Protein AF-A0A8J6XQV9-F1 (afdb_monomer)

Radius of gyration: 39.83 Å; Cα contacts (8 Å, |Δi|>4): 48; chains: 1; bounding box: 96×17×104 Å

pLDDT: mean 91.08, std 11.43, range [39.03, 98.06]

Structure (mmCIF, N/CA/C/O backbone):
data_AF-A0A8J6XQV9-F1
#
_entry.id   AF-A0A8J6XQV9-F1
#
loop_
_atom_site.group_PDB
_atom_site.id
_atom_site.type_symbol
_atom_site.label_atom_id
_atom_site.label_alt_id
_atom_site.label_comp_id
_atom_site.label_asym_id
_atom_site.label_entity_id
_atom_site.label_seq_id
_atom_site.pdbx_PDB_ins_code
_atom_site.Cartn_x
_atom_site.Cartn_y
_atom_site.Cartn_z
_atom_site.occupancy
_atom_site.B_iso_or_equiv
_atom_site.auth_seq_id
_atom_site.auth_comp_id
_atom_site.auth_asym_id
_atom_site.auth_atom_id
_atom_site.pdbx_PDB_model_num
ATOM 1 N N . MET A 1 1 ? 33.574 2.575 -25.992 1.00 64.50 1 MET A N 1
ATOM 2 C CA . MET A 1 1 ? 32.600 3.608 -25.569 1.00 64.50 1 MET A CA 1
ATOM 3 C C . MET A 1 1 ? 31.189 3.055 -25.384 1.00 64.50 1 MET A C 1
ATOM 5 O O . MET A 1 1 ? 30.578 3.354 -24.369 1.00 64.50 1 MET A O 1
ATOM 9 N N . THR A 1 2 ? 30.705 2.185 -26.273 1.00 81.88 2 THR A N 1
ATOM 10 C CA . THR A 1 2 ? 29.336 1.630 -26.261 1.00 81.88 2 THR A CA 1
ATOM 11 C C . THR A 1 2 ? 28.930 0.950 -24.944 1.00 81.88 2 THR A C 1
ATOM 13 O O . THR A 1 2 ? 27.870 1.246 -24.410 1.00 81.88 2 THR A O 1
ATOM 16 N N . LYS A 1 3 ? 29.797 0.122 -24.337 1.00 87.12 3 LYS A N 1
ATOM 17 C CA . LYS A 1 3 ? 29.481 -0.582 -23.073 1.00 87.12 3 LYS A CA 1
ATOM 18 C C . LYS A 1 3 ? 29.179 0.356 -21.896 1.00 87.12 3 LYS A C 1
ATOM 20 O O . LYS A 1 3 ? 28.273 0.078 -21.118 1.00 87.12 3 LYS A O 1
ATOM 25 N N . SER A 1 4 ? 29.922 1.456 -21.755 1.00 91.50 4 SER A N 1
ATOM 26 C CA . SER A 1 4 ? 29.721 2.412 -20.655 1.00 91.50 4 SER A CA 1
ATOM 27 C C . SER A 1 4 ? 28.409 3.178 -20.806 1.00 91.50 4 SER A C 1
ATOM 29 O O . SER A 1 4 ? 27.717 3.404 -19.819 1.00 91.50 4 SER A O 1
ATOM 31 N N . PHE A 1 5 ? 28.049 3.527 -22.043 1.00 91.88 5 PHE A N 1
ATOM 32 C CA . PHE A 1 5 ? 26.776 4.170 -22.351 1.00 91.88 5 PHE A CA 1
ATOM 33 C C . PHE A 1 5 ? 25.588 3.232 -22.101 1.00 91.88 5 PHE A C 1
ATOM 35 O O . PHE A 1 5 ? 24.651 3.617 -21.413 1.00 91.88 5 PHE A O 1
ATOM 42 N N . LEU A 1 6 ? 25.661 1.974 -22.547 1.00 91.69 6 LEU A N 1
ATOM 43 C CA . LEU A 1 6 ? 24.616 0.979 -22.270 1.00 91.69 6 LEU A CA 1
ATOM 44 C C . LEU A 1 6 ? 24.437 0.725 -20.771 1.00 91.69 6 LEU A C 1
ATOM 46 O O . LEU A 1 6 ? 23.312 0.635 -20.286 1.00 91.69 6 LEU A O 1
ATOM 50 N N . LYS A 1 7 ? 25.544 0.667 -20.020 1.00 93.50 7 LYS A N 1
ATOM 51 C CA . LYS A 1 7 ? 25.491 0.566 -18.559 1.00 93.50 7 LYS A CA 1
ATOM 52 C C . LYS A 1 7 ? 24.776 1.769 -17.946 1.00 93.50 7 LYS A C 1
ATOM 54 O O . LYS A 1 7 ? 23.967 1.581 -17.049 1.00 93.50 7 LYS A O 1
ATOM 59 N N . LEU A 1 8 ? 25.048 2.980 -18.434 1.00 94.44 8 LEU A N 1
ATOM 60 C CA . LEU A 1 8 ? 24.357 4.184 -17.979 1.00 94.44 8 LEU A CA 1
ATOM 61 C C . LEU A 1 8 ? 22.852 4.101 -18.262 1.00 94.44 8 LEU A C 1
ATOM 63 O O . LEU A 1 8 ? 22.071 4.299 -17.341 1.00 94.44 8 LEU A O 1
ATOM 67 N N . VAL A 1 9 ? 22.455 3.737 -19.486 1.00 94.56 9 VAL A N 1
ATOM 68 C CA . VAL A 1 9 ? 21.043 3.585 -19.878 1.00 94.56 9 VAL A CA 1
ATOM 69 C C . VAL A 1 9 ? 20.318 2.588 -18.972 1.00 94.56 9 VAL A C 1
ATOM 71 O O . VAL A 1 9 ? 19.255 2.906 -18.441 1.00 94.56 9 VAL A O 1
ATOM 74 N N . LEU A 1 10 ? 20.907 1.410 -18.742 1.00 94.88 10 LEU A N 1
ATOM 75 C CA . LEU A 1 10 ? 20.306 0.384 -17.890 1.00 94.88 10 LEU A CA 1
ATOM 76 C C . LEU A 1 10 ? 20.222 0.824 -16.422 1.00 94.88 10 LEU A C 1
ATOM 78 O O . LEU A 1 10 ? 19.189 0.626 -15.786 1.00 94.88 10 LEU A O 1
ATOM 82 N N . THR A 1 11 ? 21.278 1.442 -15.884 1.00 96.69 11 THR A N 1
ATOM 83 C CA . THR A 1 11 ? 21.255 1.984 -14.518 1.00 96.69 11 THR A CA 1
ATOM 84 C C . THR A 1 11 ? 20.174 3.049 -14.381 1.00 96.69 11 THR A C 1
ATOM 86 O O . THR A 1 11 ? 19.396 2.995 -13.436 1.00 96.69 11 THR A O 1
ATOM 89 N N . THR A 1 12 ? 20.071 3.976 -15.337 1.00 96.94 12 THR A N 1
ATOM 90 C CA . THR A 1 12 ? 19.037 5.016 -15.330 1.00 96.94 12 THR A CA 1
ATOM 91 C C . THR A 1 12 ? 17.637 4.413 -15.386 1.00 96.94 12 THR A C 1
ATOM 93 O O . THR A 1 12 ? 16.793 4.811 -14.588 1.00 96.94 12 THR A O 1
ATOM 96 N N . PHE A 1 13 ? 17.392 3.424 -16.254 1.00 97.31 13 PHE A N 1
ATOM 97 C CA . PHE A 1 13 ? 16.099 2.736 -16.304 1.00 97.31 13 PHE A CA 1
ATOM 98 C C . PHE A 1 13 ? 15.748 2.091 -14.961 1.00 97.31 13 PHE A C 1
ATOM 100 O O . PHE A 1 13 ? 14.631 2.250 -14.471 1.00 97.31 13 PHE A O 1
ATOM 107 N N . ASN A 1 14 ? 16.707 1.391 -14.348 1.00 97.12 14 ASN A N 1
ATOM 108 C CA . ASN A 1 14 ? 16.502 0.732 -13.062 1.00 97.12 14 ASN A CA 1
ATOM 109 C C . ASN A 1 14 ? 16.197 1.737 -11.953 1.00 97.12 14 ASN A C 1
ATOM 111 O O . ASN A 1 14 ? 15.221 1.545 -11.237 1.00 97.12 14 ASN A O 1
ATOM 115 N N . THR A 1 15 ? 16.958 2.829 -11.858 1.00 98.06 15 THR A N 1
ATOM 116 C CA . THR A 1 15 ? 16.718 3.881 -10.862 1.00 98.06 15 THR A CA 1
ATOM 117 C C . THR A 1 15 ? 15.355 4.547 -11.058 1.00 98.06 15 THR A C 1
ATOM 119 O O . THR A 1 15 ? 14.616 4.716 -10.092 1.00 98.06 15 THR A O 1
ATOM 122 N N . GLU A 1 16 ? 14.972 4.875 -12.298 1.00 97.19 16 GLU A N 1
ATOM 123 C CA . GLU A 1 16 ? 13.645 5.442 -12.577 1.00 97.19 16 GLU A CA 1
ATOM 124 C C . GLU A 1 16 ? 12.523 4.458 -12.193 1.00 97.19 16 GLU A C 1
ATOM 126 O O . GLU A 1 16 ? 11.529 4.863 -11.585 1.00 97.19 16 GLU A O 1
ATOM 131 N N . CYS A 1 17 ? 12.682 3.163 -12.490 1.00 97.75 17 CYS A N 1
ATOM 132 C CA . CYS A 1 17 ? 11.720 2.132 -12.096 1.00 97.75 17 CYS A CA 1
ATOM 133 C C . CYS A 1 17 ? 11.630 1.975 -10.575 1.00 97.75 17 CYS A C 1
ATOM 135 O O . CYS A 1 17 ? 10.523 1.937 -10.044 1.00 97.75 17 CYS A O 1
ATOM 137 N N . GLU A 1 18 ? 12.762 1.906 -9.875 1.00 97.62 18 GLU A N 1
ATOM 138 C CA . GLU A 1 18 ? 12.823 1.810 -8.412 1.00 97.62 18 GLU A CA 1
ATOM 139 C C . GLU A 1 18 ? 12.089 2.980 -7.755 1.00 97.62 18 GLU A C 1
ATOM 141 O O . GLU A 1 18 ? 11.230 2.769 -6.900 1.00 97.62 18 GLU A O 1
ATOM 146 N N . ASP A 1 19 ? 12.337 4.206 -8.216 1.00 97.38 19 ASP A N 1
ATOM 147 C CA . ASP A 1 19 ? 11.657 5.401 -7.719 1.00 97.38 19 AS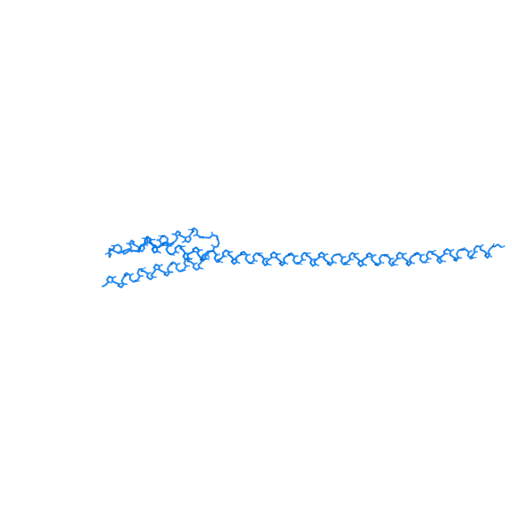P A CA 1
ATOM 148 C C . ASP A 1 19 ? 10.137 5.349 -7.921 1.00 97.38 19 ASP A C 1
ATOM 150 O O . ASP A 1 19 ? 9.373 5.780 -7.049 1.00 97.38 19 ASP A O 1
ATOM 154 N N . ILE A 1 20 ? 9.683 4.845 -9.072 1.00 97.00 20 ILE A N 1
ATOM 155 C CA . ILE A 1 20 ? 8.255 4.688 -9.372 1.00 97.00 20 ILE A CA 1
ATOM 156 C C . ILE A 1 20 ? 7.640 3.608 -8.475 1.00 97.00 20 ILE A C 1
ATOM 158 O O . ILE A 1 20 ? 6.591 3.842 -7.870 1.00 97.00 20 ILE A O 1
ATOM 162 N N . ILE A 1 21 ? 8.298 2.453 -8.361 1.00 96.69 21 ILE A N 1
ATOM 163 C CA . ILE A 1 21 ? 7.836 1.305 -7.575 1.00 96.69 21 ILE A CA 1
ATOM 164 C C . ILE A 1 21 ? 7.765 1.671 -6.088 1.00 96.69 21 ILE A C 1
ATOM 166 O O . ILE A 1 21 ? 6.766 1.381 -5.434 1.00 96.69 21 ILE A O 1
ATOM 170 N N . LEU A 1 22 ? 8.762 2.377 -5.547 1.00 95.56 22 LEU A N 1
ATOM 171 C CA . LEU A 1 22 ? 8.774 2.821 -4.148 1.00 95.56 22 LEU A CA 1
ATOM 172 C C . LEU A 1 22 ? 7.615 3.765 -3.806 1.00 95.56 22 LEU A C 1
ATOM 174 O O . LEU A 1 22 ? 7.136 3.761 -2.672 1.00 95.56 22 LEU A O 1
ATOM 178 N N . LYS A 1 23 ? 7.159 4.567 -4.773 1.00 94.44 23 LYS A N 1
ATOM 179 C CA . LYS A 1 23 ? 6.096 5.571 -4.600 1.00 94.44 23 LYS A CA 1
ATOM 180 C C . LYS A 1 23 ? 4.707 5.056 -4.996 1.00 94.44 23 LYS A C 1
ATOM 182 O O . LYS A 1 23 ? 3.752 5.846 -5.014 1.00 94.44 23 LYS A O 1
ATOM 187 N N . VAL A 1 24 ? 4.576 3.771 -5.333 1.00 95.31 24 VAL A N 1
ATOM 188 C CA . VAL A 1 24 ? 3.280 3.185 -5.682 1.00 95.31 24 VAL A CA 1
ATOM 189 C C . VAL A 1 24 ? 2.342 3.218 -4.475 1.00 95.31 24 VAL A C 1
ATOM 191 O O . VAL A 1 24 ? 2.739 3.006 -3.332 1.00 95.31 24 VAL A O 1
ATOM 194 N N . LYS A 1 25 ? 1.078 3.522 -4.744 1.00 92.06 25 LYS A N 1
ATOM 195 C CA . LYS A 1 25 ? -0.025 3.529 -3.787 1.00 92.06 25 LYS A CA 1
ATOM 196 C C . LYS A 1 25 ? -1.168 2.698 -4.355 1.00 92.06 25 LYS A C 1
ATOM 198 O O . LYS A 1 25 ? -1.261 2.517 -5.570 1.00 92.06 25 LYS A O 1
ATOM 203 N N . HIS A 1 26 ? -2.100 2.303 -3.490 1.00 86.12 26 HIS A N 1
ATOM 204 C CA . HIS A 1 26 ? -3.313 1.578 -3.883 1.00 86.12 26 HIS A CA 1
ATOM 205 C C . HIS A 1 26 ? -4.130 2.292 -4.989 1.00 86.12 26 HIS A C 1
ATOM 207 O O . HIS A 1 26 ? -4.881 1.648 -5.716 1.00 86.12 26 HIS A O 1
ATOM 213 N N . SER A 1 27 ? -3.975 3.614 -5.144 1.00 90.00 27 SER A N 1
ATOM 214 C CA . SER A 1 27 ? -4.731 4.446 -6.088 1.00 90.00 27 SER A CA 1
ATOM 215 C C . SER A 1 27 ? -4.032 4.756 -7.415 1.00 90.00 27 SER A C 1
ATOM 217 O O . SER A 1 27 ? -4.685 5.268 -8.321 1.00 90.00 27 SER A O 1
ATOM 219 N N . ASN A 1 28 ? -2.723 4.510 -7.554 1.00 92.25 28 ASN A N 1
ATOM 220 C CA . ASN A 1 28 ? -1.941 5.063 -8.673 1.00 92.25 28 ASN A CA 1
ATOM 221 C C . ASN A 1 28 ? -1.232 4.020 -9.551 1.00 92.25 28 ASN A C 1
ATOM 223 O O . ASN A 1 28 ? -0.389 4.400 -10.364 1.00 92.25 28 ASN A O 1
ATOM 227 N N . ILE A 1 29 ? -1.589 2.738 -9.430 1.00 94.06 29 ILE A N 1
ATOM 228 C CA . ILE A 1 29 ? -0.934 1.632 -10.143 1.00 94.06 29 ILE A CA 1
ATOM 229 C C . ILE A 1 29 ? -0.855 1.852 -11.660 1.00 94.06 29 ILE A C 1
ATOM 231 O O . ILE A 1 29 ? 0.232 1.765 -12.225 1.00 94.06 29 ILE A O 1
ATOM 235 N N . ASN A 1 30 ? -1.956 2.259 -12.299 1.00 94.56 30 ASN A N 1
ATOM 236 C CA . ASN A 1 30 ? -1.998 2.504 -13.747 1.00 94.56 30 ASN A CA 1
ATOM 237 C C . ASN A 1 30 ? -1.038 3.629 -14.164 1.00 94.56 30 ASN A C 1
ATOM 239 O O . ASN A 1 30 ? -0.284 3.494 -15.123 1.00 94.56 30 ASN A O 1
ATOM 243 N N . SER A 1 31 ? -1.002 4.723 -13.393 1.00 96.44 31 SER A N 1
ATOM 244 C CA . SER A 1 31 ? -0.079 5.835 -13.652 1.00 96.44 31 SER A CA 1
ATOM 245 C C . SER A 1 31 ? 1.382 5.407 -13.491 1.00 96.44 31 SER A C 1
ATOM 247 O O . SER A 1 31 ? 2.244 5.859 -14.244 1.00 96.44 31 SER A O 1
ATOM 249 N N . SER A 1 32 ? 1.670 4.539 -12.522 1.00 96.56 32 SER A N 1
ATOM 250 C CA . SER A 1 32 ? 3.003 3.973 -12.321 1.00 96.56 32 SER A CA 1
ATOM 251 C C . SER A 1 32 ? 3.408 3.057 -13.479 1.00 96.56 32 SER A C 1
ATOM 253 O O . SER A 1 32 ? 4.519 3.197 -13.986 1.00 96.56 32 SER A O 1
ATOM 255 N N . GLU A 1 33 ? 2.506 2.198 -13.968 1.00 96.38 33 GLU A N 1
ATOM 256 C CA . GLU A 1 33 ? 2.758 1.378 -15.160 1.00 96.38 33 GLU A CA 1
ATOM 257 C C . GLU A 1 33 ? 3.080 2.245 -16.385 1.00 96.38 33 GLU A C 1
ATOM 259 O O . GLU A 1 33 ? 4.063 1.993 -17.084 1.00 96.38 33 GLU A O 1
ATOM 264 N N . ASP A 1 34 ? 2.302 3.303 -16.623 1.00 97.31 34 ASP A N 1
ATOM 265 C CA . ASP A 1 34 ? 2.518 4.203 -17.759 1.00 97.31 34 ASP A CA 1
ATOM 266 C C . ASP A 1 34 ? 3.853 4.949 -17.669 1.00 97.31 34 ASP A C 1
ATOM 268 O O . ASP A 1 34 ? 4.547 5.110 -18.676 1.00 97.31 34 ASP A O 1
ATOM 272 N N . LYS A 1 35 ? 4.269 5.360 -16.466 1.00 97.06 35 LYS A N 1
ATOM 273 C CA . LYS A 1 35 ? 5.584 5.984 -16.253 1.00 97.06 35 LYS A CA 1
ATOM 274 C C . LYS A 1 35 ? 6.729 5.030 -16.583 1.00 97.06 35 LYS A C 1
ATOM 276 O O . LYS A 1 35 ? 7.658 5.446 -17.273 1.00 97.06 35 LYS A O 1
ATOM 281 N N . ILE A 1 36 ? 6.644 3.763 -16.168 1.00 97.12 36 ILE A N 1
ATOM 282 C CA . ILE A 1 36 ? 7.656 2.747 -16.502 1.00 97.12 36 ILE A CA 1
ATOM 283 C C . ILE A 1 36 ? 7.702 2.520 -18.024 1.00 97.12 36 ILE A C 1
ATOM 285 O O . ILE A 1 36 ? 8.785 2.525 -18.612 1.00 97.12 36 ILE A O 1
ATOM 289 N N . LYS A 1 37 ? 6.544 2.408 -18.696 1.00 97.44 37 LYS A N 1
ATOM 290 C CA . LYS A 1 37 ? 6.481 2.281 -20.170 1.00 97.44 37 LYS A CA 1
ATOM 291 C C . LYS A 1 37 ? 7.133 3.470 -20.870 1.00 97.44 37 LYS A C 1
ATOM 293 O O . LYS A 1 37 ? 7.860 3.295 -21.846 1.00 97.44 37 LYS A O 1
ATOM 298 N N . ASN A 1 38 ? 6.861 4.681 -20.393 1.00 97.12 38 ASN A N 1
ATOM 299 C CA . ASN A 1 38 ? 7.404 5.902 -20.978 1.00 97.12 38 ASN A CA 1
ATOM 300 C C . ASN A 1 38 ? 8.916 6.026 -20.753 1.00 97.12 38 ASN A C 1
ATOM 302 O O . ASN A 1 38 ? 9.621 6.441 -21.674 1.00 97.12 38 ASN A O 1
ATOM 306 N N . SER A 1 39 ? 9.416 5.618 -19.582 1.00 96.69 39 SER A N 1
ATOM 307 C CA . SER A 1 39 ? 10.852 5.523 -19.294 1.00 96.69 39 SER A CA 1
ATOM 308 C C . SER A 1 39 ? 11.551 4.576 -20.275 1.00 96.69 39 SER A C 1
ATOM 310 O O . SER A 1 39 ? 12.497 4.986 -20.950 1.00 96.69 39 SER A O 1
ATOM 312 N N . LEU A 1 40 ? 11.008 3.366 -20.469 1.00 96.81 40 LEU A N 1
ATOM 313 C CA . LEU A 1 40 ? 11.542 2.393 -21.428 1.00 96.81 40 LEU A CA 1
ATOM 314 C C . LEU A 1 40 ? 11.604 2.973 -22.847 1.00 96.81 40 LEU A C 1
ATOM 316 O O . LEU A 1 40 ? 12.655 2.952 -23.481 1.00 96.81 40 LEU A O 1
ATOM 320 N N . LYS A 1 41 ? 10.492 3.538 -23.338 1.00 96.19 41 LYS A N 1
ATOM 321 C CA . LYS A 1 41 ? 10.421 4.132 -24.685 1.00 96.19 41 LYS A CA 1
ATOM 322 C C . LYS A 1 41 ? 11.451 5.245 -24.875 1.00 96.19 41 LYS A C 1
ATOM 324 O O . LYS A 1 41 ? 12.104 5.312 -25.913 1.00 96.19 41 LYS A O 1
ATOM 329 N N . LYS A 1 42 ? 11.594 6.123 -23.879 1.00 96.38 42 LYS A N 1
ATOM 330 C CA . LYS A 1 42 ? 12.559 7.228 -23.902 1.00 96.38 42 LYS A CA 1
ATOM 331 C C . LYS A 1 42 ? 13.995 6.704 -23.956 1.00 96.38 42 LYS A C 1
ATOM 333 O O . LYS A 1 42 ? 14.790 7.218 -24.737 1.00 96.38 42 LYS A O 1
ATOM 338 N N . LEU A 1 43 ? 14.321 5.705 -23.141 1.00 94.94 43 LEU A N 1
ATOM 339 C CA . LEU A 1 43 ? 15.673 5.162 -23.038 1.00 94.94 43 LEU A CA 1
ATOM 340 C C . LEU A 1 43 ? 16.054 4.300 -24.245 1.00 94.94 43 LEU A C 1
ATOM 342 O O . LEU A 1 43 ? 17.149 4.485 -24.766 1.00 94.94 43 LEU A O 1
ATOM 346 N N . ASN A 1 44 ? 15.141 3.476 -24.766 1.00 94.75 44 ASN A N 1
ATOM 347 C CA . ASN A 1 44 ? 15.375 2.715 -25.997 1.00 94.75 44 ASN A CA 1
ATOM 348 C C . ASN A 1 44 ? 15.588 3.642 -27.204 1.00 94.75 44 ASN A C 1
ATOM 350 O O . ASN A 1 44 ? 16.481 3.402 -28.009 1.00 94.75 44 ASN A O 1
ATOM 354 N N . ARG A 1 45 ? 14.858 4.764 -27.292 1.00 93.94 45 ARG A N 1
ATOM 355 C CA . ARG A 1 45 ? 15.102 5.783 -28.329 1.00 93.94 45 ARG A CA 1
ATOM 356 C C . ARG A 1 45 ? 16.487 6.434 -28.208 1.00 93.94 45 ARG A C 1
ATOM 358 O O . ARG A 1 45 ? 17.075 6.820 -29.210 1.00 93.94 45 ARG A O 1
ATOM 365 N N . LEU A 1 46 ? 17.015 6.587 -26.992 1.00 90.81 46 LEU A N 1
ATOM 366 C CA . LEU A 1 46 ? 18.369 7.112 -26.777 1.00 90.81 46 LEU A CA 1
ATOM 367 C C . LEU A 1 46 ? 19.450 6.070 -27.096 1.00 90.81 46 LEU A C 1
ATOM 369 O O . LEU A 1 46 ? 20.534 6.444 -27.542 1.00 90.81 46 LEU A O 1
ATOM 373 N N . SER A 1 47 ? 19.171 4.782 -26.874 1.00 90.00 47 SER A N 1
ATOM 374 C CA . SER A 1 47 ? 20.098 3.684 -27.163 1.00 90.00 47 SER A CA 1
ATOM 375 C C . SER A 1 47 ? 20.008 3.130 -28.584 1.00 90.00 47 SER A C 1
ATOM 377 O O . SER A 1 47 ? 20.873 2.343 -28.965 1.00 90.00 47 SER A O 1
ATOM 379 N N . GLU A 1 48 ? 19.058 3.595 -29.394 1.00 88.88 48 GLU A N 1
ATOM 380 C CA . GLU A 1 48 ? 18.907 3.235 -30.811 1.00 88.88 48 GLU A CA 1
ATOM 381 C C . GLU A 1 48 ? 20.204 3.456 -31.608 1.00 88.88 48 GLU A C 1
ATOM 383 O O . GLU A 1 48 ? 20.588 2.621 -32.414 1.00 88.88 48 GLU A O 1
ATOM 388 N N . VAL A 1 49 ? 20.975 4.501 -31.276 1.00 86.44 49 VAL A N 1
ATOM 389 C CA . VAL A 1 49 ? 22.298 4.797 -31.875 1.00 86.44 49 VAL A CA 1
ATOM 390 C C . VAL A 1 49 ? 23.320 3.663 -31.670 1.00 86.44 49 VAL A C 1
ATOM 392 O O . VAL A 1 49 ? 24.355 3.618 -32.332 1.00 86.44 49 VAL A O 1
ATOM 395 N N . THR A 1 50 ? 23.065 2.763 -30.721 1.00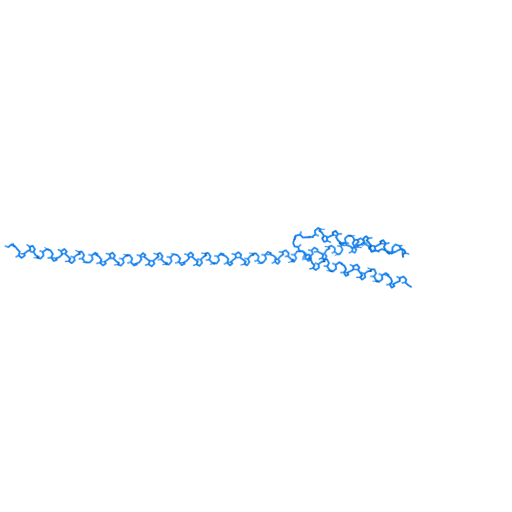 86.44 50 THR A N 1
ATOM 396 C CA . THR A 1 50 ? 23.948 1.647 -30.363 1.00 86.44 50 THR A CA 1
ATOM 397 C C . THR A 1 50 ? 23.408 0.274 -30.766 1.00 86.44 50 THR A C 1
ATOM 399 O O . THR A 1 50 ? 24.001 -0.724 -30.358 1.00 86.44 50 THR A O 1
ATOM 402 N N . ASP A 1 51 ? 22.306 0.215 -31.528 1.00 87.38 51 ASP A N 1
ATOM 403 C CA . ASP A 1 51 ? 21.621 -1.022 -31.949 1.00 87.38 51 ASP A CA 1
ATOM 404 C C . ASP A 1 51 ? 21.297 -1.975 -30.781 1.00 87.38 51 ASP A C 1
ATOM 406 O O . ASP A 1 51 ? 21.287 -3.198 -30.914 1.00 87.38 51 ASP A O 1
ATOM 410 N N . CYS A 1 52 ? 21.070 -1.410 -29.595 1.00 88.00 52 CYS A N 1
ATOM 411 C CA . CYS A 1 52 ? 20.758 -2.149 -28.379 1.00 88.00 52 CYS A CA 1
ATOM 412 C C . CYS A 1 52 ? 19.509 -1.559 -27.732 1.00 88.00 52 CYS A C 1
ATOM 414 O O . CYS A 1 52 ? 19.373 -0.339 -27.606 1.00 88.00 52 CYS A O 1
ATOM 416 N N . GLU A 1 53 ? 18.639 -2.432 -27.241 1.00 91.81 53 GLU A N 1
ATOM 417 C CA . GLU A 1 53 ? 17.407 -2.053 -26.561 1.00 91.81 53 GLU A CA 1
ATOM 418 C C . GLU A 1 53 ? 17.202 -2.864 -25.284 1.00 91.81 53 GLU A C 1
ATOM 420 O O . GLU A 1 53 ? 17.673 -3.995 -25.138 1.00 91.81 53 GLU A O 1
ATOM 425 N N . ILE A 1 54 ? 16.479 -2.269 -24.342 1.00 93.56 54 ILE A N 1
ATOM 426 C CA . ILE A 1 54 ? 15.956 -2.981 -23.186 1.00 93.56 54 ILE A CA 1
ATOM 427 C C . ILE A 1 54 ? 14.754 -3.800 -23.658 1.00 93.56 54 ILE A C 1
ATOM 429 O O . ILE A 1 54 ? 13.818 -3.261 -24.255 1.00 93.56 54 ILE A O 1
ATOM 433 N N . THR A 1 55 ? 14.783 -5.100 -23.372 1.00 95.12 55 THR A N 1
ATOM 434 C CA . THR A 1 55 ? 13.785 -6.050 -23.864 1.00 95.12 55 THR A CA 1
ATOM 435 C C . THR A 1 55 ? 12.430 -5.886 -23.179 1.00 95.12 55 THR A C 1
ATOM 437 O O . THR A 1 55 ? 12.319 -5.509 -22.007 1.00 95.12 55 THR A O 1
ATOM 440 N N . GLN A 1 56 ? 11.372 -6.263 -23.898 1.00 94.81 56 GLN A N 1
ATOM 441 C CA . GLN A 1 56 ? 10.016 -6.301 -23.350 1.00 94.81 56 GLN A CA 1
ATOM 442 C C . GLN A 1 56 ? 9.882 -7.293 -22.181 1.00 94.81 56 GLN A C 1
ATOM 444 O O . GLN A 1 56 ? 9.088 -7.077 -21.268 1.00 94.81 56 GLN A O 1
ATOM 449 N N . GLU A 1 57 ? 10.667 -8.371 -22.181 1.00 97.00 57 GLU A N 1
ATOM 450 C CA . GLU A 1 57 ? 10.702 -9.339 -21.084 1.00 97.00 57 GLU A CA 1
ATOM 451 C C . GLU A 1 57 ? 11.192 -8.697 -19.780 1.00 97.00 57 GLU A C 1
ATOM 453 O O . GLU A 1 57 ? 10.560 -8.859 -18.735 1.00 97.00 57 GLU A O 1
ATOM 458 N N . TYR A 1 58 ? 12.249 -7.882 -19.850 1.00 96.38 58 TYR A N 1
ATOM 459 C CA . TYR A 1 58 ? 12.745 -7.154 -18.685 1.00 96.38 58 TYR A CA 1
ATOM 460 C C . TYR A 1 58 ? 11.731 -6.117 -18.183 1.00 96.38 58 TYR A C 1
ATOM 462 O O . TYR A 1 58 ? 11.515 -5.981 -16.978 1.00 96.38 58 TYR A O 1
ATOM 470 N N . LEU A 1 59 ? 11.024 -5.442 -19.098 1.00 96.25 59 LEU A N 1
ATOM 471 C CA . LEU A 1 59 ? 9.905 -4.569 -18.734 1.00 96.25 59 LEU A CA 1
ATOM 472 C C . LEU A 1 59 ? 8.805 -5.339 -17.980 1.00 96.25 59 LEU A C 1
ATOM 474 O O . LEU A 1 59 ? 8.288 -4.855 -16.973 1.00 96.25 59 LEU A O 1
ATOM 478 N N . ASN A 1 60 ? 8.467 -6.550 -18.425 1.00 97.12 60 ASN A N 1
ATOM 479 C CA . ASN A 1 60 ? 7.467 -7.376 -17.752 1.00 97.12 60 ASN A CA 1
ATOM 480 C C . ASN A 1 60 ? 7.914 -7.777 -16.338 1.00 97.12 60 ASN A C 1
ATOM 482 O O . ASN A 1 60 ? 7.084 -7.775 -15.428 1.00 97.12 60 ASN A O 1
ATOM 486 N N . MET A 1 61 ? 9.206 -8.048 -16.122 1.00 97.81 61 MET A N 1
ATOM 487 C CA . MET A 1 61 ? 9.753 -8.273 -14.776 1.00 97.81 61 MET A CA 1
ATOM 488 C C . MET A 1 61 ? 9.577 -7.035 -13.884 1.00 97.81 61 MET A C 1
ATOM 490 O O . MET A 1 61 ? 9.133 -7.160 -12.743 1.00 97.81 61 MET A O 1
ATOM 494 N N . LYS A 1 62 ? 9.803 -5.824 -14.412 1.00 97.25 62 LYS A N 1
ATOM 495 C CA . LYS A 1 62 ? 9.535 -4.578 -13.671 1.00 97.25 62 LYS A CA 1
ATOM 496 C C . LYS A 1 62 ? 8.058 -4.371 -13.340 1.00 97.25 62 LYS A C 1
ATOM 498 O O . LYS A 1 62 ? 7.745 -3.880 -12.256 1.00 97.25 62 LYS A O 1
ATOM 503 N N . PHE A 1 63 ? 7.132 -4.806 -14.195 1.00 97.38 63 PHE A N 1
ATOM 504 C CA . PHE A 1 63 ? 5.712 -4.816 -13.830 1.00 97.38 63 PHE A CA 1
ATOM 505 C C . PHE A 1 63 ? 5.377 -5.833 -12.743 1.00 97.38 63 PHE A C 1
ATOM 507 O O . PHE A 1 63 ? 4.519 -5.553 -11.909 1.00 97.38 63 PHE A O 1
ATOM 514 N N . GLN A 1 64 ? 6.039 -6.990 -12.712 1.00 97.50 64 GLN A N 1
ATOM 515 C CA . GLN A 1 64 ? 5.856 -7.944 -11.618 1.00 97.50 64 GLN A CA 1
ATOM 516 C C . GLN A 1 64 ? 6.332 -7.352 -10.287 1.00 97.50 64 GLN A C 1
ATOM 518 O O . GLN A 1 64 ? 5.588 -7.404 -9.310 1.00 97.50 64 GLN A O 1
ATOM 523 N N . GLU A 1 65 ? 7.506 -6.710 -10.259 1.00 96.62 65 GLU A N 1
ATOM 524 C CA . GLU A 1 65 ? 7.994 -5.985 -9.075 1.00 96.62 65 GLU A CA 1
ATOM 525 C C . GLU A 1 65 ? 6.989 -4.914 -8.613 1.00 96.62 65 GLU A C 1
ATOM 527 O O . GLU A 1 65 ? 6.629 -4.855 -7.434 1.00 96.62 65 GLU A O 1
ATOM 532 N N . LEU A 1 66 ? 6.477 -4.103 -9.548 1.00 97.25 66 LEU A N 1
ATOM 533 C CA . LEU A 1 66 ? 5.471 -3.078 -9.265 1.00 97.25 66 LEU A CA 1
ATOM 534 C C . LEU A 1 66 ? 4.191 -3.675 -8.660 1.00 97.25 66 LEU A C 1
ATOM 536 O O . LEU A 1 66 ? 3.663 -3.136 -7.687 1.00 97.25 66 LEU A O 1
ATOM 540 N N . ARG A 1 67 ? 3.697 -4.790 -9.211 1.00 96.25 67 ARG A N 1
ATOM 541 C CA . ARG A 1 67 ? 2.485 -5.475 -8.732 1.00 96.25 67 ARG A CA 1
ATOM 542 C C . ARG A 1 67 ? 2.669 -6.070 -7.344 1.00 96.25 67 ARG A C 1
ATOM 544 O O . ARG A 1 67 ? 1.790 -5.903 -6.506 1.00 96.25 67 ARG A O 1
ATOM 551 N N . LEU A 1 68 ? 3.813 -6.698 -7.078 1.00 96.75 68 LEU A N 1
ATOM 552 C CA . LEU A 1 68 ? 4.142 -7.217 -5.747 1.00 96.75 68 LEU A CA 1
ATOM 553 C C . LEU A 1 68 ? 4.176 -6.091 -4.712 1.00 96.75 68 LEU A C 1
ATOM 555 O O . LEU A 1 68 ? 3.627 -6.218 -3.616 1.00 96.75 68 LEU A 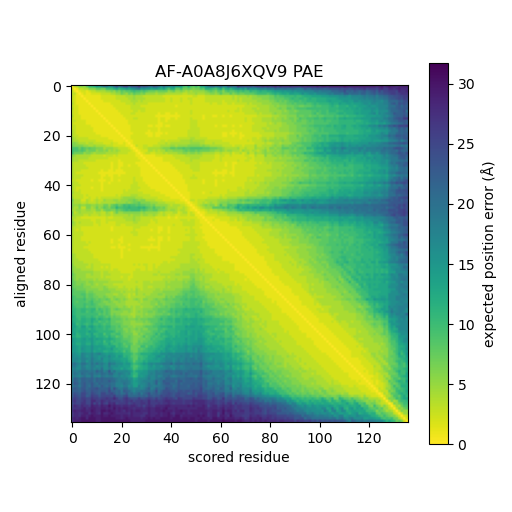O 1
ATOM 559 N N . LYS A 1 69 ? 4.782 -4.954 -5.069 1.00 96.12 69 LYS A N 1
ATOM 560 C CA . LYS A 1 69 ? 4.820 -3.787 -4.190 1.00 96.12 69 LYS A CA 1
ATOM 561 C C . LYS A 1 69 ? 3.427 -3.192 -3.968 1.00 96.12 69 LYS A C 1
ATOM 563 O O . LYS A 1 69 ? 3.105 -2.825 -2.843 1.00 96.12 69 LYS A O 1
ATOM 568 N N . TYR A 1 70 ? 2.600 -3.137 -5.008 1.00 96.44 70 TYR A N 1
ATOM 569 C CA . TYR A 1 70 ? 1.206 -2.709 -4.914 1.00 96.44 70 TYR A CA 1
ATOM 570 C C . TYR A 1 70 ? 0.386 -3.605 -3.981 1.00 96.44 70 TYR A C 1
ATOM 572 O O . TYR A 1 70 ? -0.273 -3.095 -3.079 1.00 96.44 70 TYR A O 1
ATOM 580 N N . GLU A 1 71 ? 0.479 -4.928 -4.141 1.00 95.62 71 GLU A N 1
ATOM 581 C CA . GLU A 1 71 ? -0.219 -5.895 -3.289 1.00 95.62 71 GLU A CA 1
ATOM 582 C C . GLU A 1 71 ? 0.172 -5.725 -1.815 1.00 95.62 71 GLU A C 1
ATOM 584 O O . GLU A 1 71 ? -0.688 -5.733 -0.933 1.00 95.62 71 GLU A O 1
ATOM 589 N N . LEU A 1 72 ? 1.461 -5.501 -1.543 1.00 95.06 72 LEU A N 1
ATOM 590 C CA . LEU A 1 72 ? 1.945 -5.216 -0.195 1.00 95.06 72 LEU A CA 1
ATOM 591 C C . LEU A 1 72 ? 1.311 -3.943 0.390 1.00 95.06 72 LEU A C 1
ATOM 593 O O . LEU A 1 72 ? 0.906 -3.943 1.551 1.00 95.06 72 LEU A O 1
ATOM 597 N N . GLU A 1 73 ? 1.236 -2.857 -0.381 1.00 93.25 73 GLU A N 1
ATOM 598 C CA . GLU A 1 73 ? 0.626 -1.607 0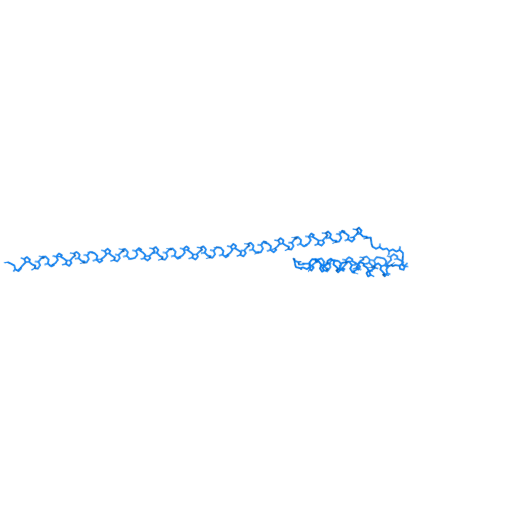.090 1.00 93.25 73 GLU A CA 1
ATOM 599 C C . GLU A 1 73 ? -0.897 -1.737 0.275 1.00 93.25 73 GLU A C 1
ATOM 601 O O . GLU A 1 73 ? -1.434 -1.185 1.234 1.00 93.25 73 GLU A O 1
ATOM 606 N N . CYS A 1 74 ? -1.588 -2.524 -0.558 1.00 93.62 74 CYS A N 1
ATOM 607 C CA . CYS A 1 74 ? -2.998 -2.868 -0.351 1.00 93.62 74 CYS A CA 1
ATOM 608 C C . CYS A 1 74 ? -3.209 -3.638 0.958 1.00 93.62 74 CYS A C 1
ATOM 610 O O . CYS A 1 74 ? -4.033 -3.231 1.771 1.00 93.62 74 CYS A O 1
ATOM 612 N N . LYS A 1 75 ? -2.413 -4.683 1.220 1.00 95.00 75 LYS A N 1
ATOM 613 C CA . LYS A 1 75 ? -2.513 -5.457 2.470 1.00 95.00 75 LYS A CA 1
ATOM 614 C C . LYS A 1 75 ? -2.243 -4.603 3.706 1.00 95.00 75 LYS A C 1
ATOM 616 O O . LYS A 1 75 ? -2.950 -4.724 4.697 1.00 95.00 75 LYS A O 1
ATOM 621 N N . LYS A 1 76 ? -1.262 -3.698 3.655 1.00 93.88 76 LYS A N 1
ATOM 622 C CA . LYS A 1 76 ? -1.015 -2.752 4.758 1.00 93.88 76 LYS A CA 1
ATOM 623 C C . LYS A 1 76 ? -2.206 -1.836 5.020 1.00 93.88 76 LYS A C 1
ATOM 625 O O . LYS A 1 76 ? -2.483 -1.527 6.176 1.00 93.88 76 LYS A O 1
ATOM 630 N N . GLN A 1 77 ? -2.875 -1.380 3.962 1.00 92.25 77 GLN A N 1
ATOM 631 C CA . GLN A 1 77 ? -4.069 -0.555 4.095 1.00 92.25 77 GLN A CA 1
ATOM 632 C C . GLN A 1 77 ? -5.216 -1.358 4.720 1.00 92.25 77 GLN A C 1
ATOM 634 O O . GLN A 1 77 ? -5.817 -0.888 5.679 1.00 92.25 77 GLN A O 1
ATOM 639 N N . GLU A 1 78 ? -5.442 -2.594 4.265 1.00 94.19 78 GLU A N 1
ATOM 640 C CA . GLU A 1 78 ? -6.441 -3.491 4.857 1.00 94.19 78 GLU A CA 1
ATOM 641 C C . GLU A 1 78 ? -6.197 -3.744 6.349 1.00 94.19 78 GLU A C 1
ATOM 643 O O . GLU A 1 78 ? -7.130 -3.652 7.140 1.00 94.19 78 GLU A O 1
ATOM 648 N N . GLU A 1 79 ? -4.959 -4.037 6.754 1.00 94.00 79 GLU A N 1
ATOM 649 C CA . GLU A 1 79 ? -4.618 -4.248 8.169 1.00 94.00 79 GLU A CA 1
ATOM 650 C C . GLU A 1 79 ? -4.893 -3.000 9.012 1.00 94.00 79 GLU A C 1
ATOM 652 O O . GLU A 1 79 ? -5.458 -3.086 10.103 1.00 94.00 79 GLU A O 1
ATOM 657 N N . ARG A 1 80 ? -4.559 -1.819 8.482 1.00 94.44 80 ARG A N 1
ATOM 658 C CA . ARG A 1 80 ? -4.822 -0.547 9.157 1.00 94.44 80 ARG A CA 1
ATOM 659 C C . ARG A 1 80 ? -6.318 -0.286 9.326 1.00 94.44 80 ARG A C 1
ATOM 661 O O . ARG A 1 80 ? -6.739 0.174 10.386 1.00 94.44 80 ARG A O 1
ATOM 668 N N . ASP A 1 81 ? -7.111 -0.584 8.303 1.00 93.69 81 ASP A N 1
ATOM 669 C CA . ASP A 1 81 ? -8.562 -0.401 8.338 1.00 93.69 81 ASP A CA 1
ATOM 670 C C . ASP A 1 81 ? -9.223 -1.414 9.289 1.00 93.69 81 ASP A C 1
ATOM 672 O O . ASP A 1 81 ? -10.113 -1.047 10.059 1.00 93.69 81 ASP A O 1
ATOM 676 N N . ARG A 1 82 ? -8.727 -2.661 9.332 1.00 94.44 82 ARG A N 1
ATOM 677 C CA . ARG A 1 82 ? -9.145 -3.680 10.314 1.00 94.44 82 ARG A CA 1
ATOM 678 C C . ARG A 1 82 ? -8.858 -3.242 11.748 1.00 94.44 82 ARG A C 1
ATOM 680 O O . ARG A 1 82 ? -9.730 -3.361 12.607 1.00 94.44 82 ARG A O 1
ATOM 687 N N . GLU A 1 83 ? -7.670 -2.704 12.014 1.00 95.00 83 GLU A N 1
ATOM 688 C CA . GLU A 1 83 ? -7.302 -2.206 13.344 1.00 95.00 83 GLU A CA 1
ATOM 689 C C . GLU A 1 83 ? -8.210 -1.045 13.784 1.00 95.00 83 GLU A C 1
ATOM 691 O O . GLU A 1 83 ? -8.667 -0.994 14.930 1.00 95.00 83 GLU A O 1
ATOM 696 N N . GLN A 1 84 ? -8.513 -0.122 12.867 1.00 95.31 84 GLN A N 1
ATOM 697 C CA . GLN A 1 84 ? -9.425 0.988 13.138 1.00 95.31 84 GLN A CA 1
ATOM 698 C C . GLN A 1 84 ? -10.850 0.510 13.424 1.00 95.31 84 GLN A C 1
ATOM 700 O O . GLN A 1 84 ? -11.455 0.980 14.390 1.00 95.31 84 GLN A O 1
ATOM 705 N N . ALA A 1 85 ? -11.359 -0.441 12.637 1.00 95.50 85 ALA A N 1
ATOM 706 C CA . ALA A 1 85 ? -12.678 -1.030 12.843 1.00 95.50 85 ALA A CA 1
ATOM 707 C C . ALA A 1 85 ? -12.776 -1.727 14.209 1.00 95.50 85 ALA A C 1
ATOM 709 O O . ALA A 1 85 ? -13.689 -1.432 14.977 1.00 95.50 85 ALA A O 1
ATOM 710 N N . LEU A 1 86 ? -11.784 -2.549 14.569 1.00 95.44 86 LEU A N 1
ATOM 711 C CA . LEU A 1 86 ? -11.751 -3.242 15.861 1.00 95.44 86 LEU A CA 1
ATOM 712 C C . LEU A 1 86 ? -11.701 -2.258 17.039 1.00 95.44 86 LEU A C 1
ATOM 714 O O . LEU A 1 86 ? -12.344 -2.454 18.071 1.00 95.44 86 LEU A O 1
ATOM 718 N N . ARG A 1 87 ? -10.943 -1.164 16.897 1.00 94.94 87 ARG A N 1
ATOM 719 C CA . ARG A 1 87 ? -10.880 -0.116 17.921 1.00 94.94 87 ARG A CA 1
ATOM 720 C C . ARG A 1 87 ? -12.217 0.604 18.085 1.00 94.94 87 ARG A C 1
ATOM 722 O O . ARG A 1 87 ? -12.543 0.998 19.204 1.00 94.94 87 ARG A O 1
ATOM 729 N N . GLN A 1 88 ? -12.949 0.816 16.997 1.00 95.19 88 GLN A N 1
ATOM 730 C CA . GLN A 1 88 ? -14.266 1.439 17.038 1.00 95.19 88 GLN A CA 1
ATOM 731 C C . GLN A 1 88 ? -15.298 0.502 17.674 1.00 95.19 88 GLN A C 1
ATOM 733 O O . GLN A 1 88 ? -15.976 0.913 18.612 1.00 95.19 88 GLN A O 1
ATOM 738 N N . GLU A 1 89 ? -15.323 -0.765 17.261 1.00 94.94 89 GLU A N 1
ATOM 739 C CA . GLU A 1 89 ? -16.184 -1.800 17.841 1.00 94.94 89 GLU A CA 1
ATOM 740 C C . GLU A 1 89 ? -15.959 -1.934 19.352 1.00 94.94 89 GLU A C 1
ATOM 742 O O . GLU A 1 89 ? -16.910 -1.931 20.132 1.00 94.94 89 GLU A O 1
ATOM 747 N N . LYS A 1 90 ? -14.694 -1.954 19.797 1.00 95.31 90 LYS A N 1
ATOM 748 C CA . LYS A 1 90 ? -14.371 -1.998 21.228 1.00 95.31 90 LYS A CA 1
ATOM 749 C C . LYS A 1 90 ? -14.938 -0.795 21.984 1.00 95.31 90 LYS A C 1
ATOM 751 O O . LYS A 1 90 ?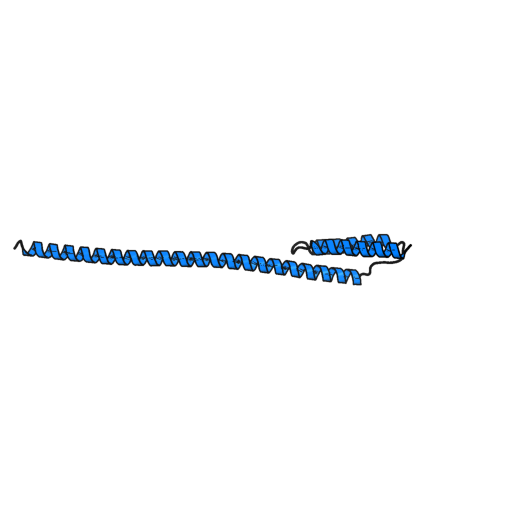 -15.492 -0.965 23.062 1.00 95.31 90 LYS A O 1
ATOM 756 N N . LYS A 1 91 ? -14.813 0.418 21.437 1.00 96.06 91 LYS A N 1
ATOM 757 C CA . LYS A 1 91 ? -15.357 1.624 22.082 1.00 96.06 91 LYS A CA 1
ATOM 758 C C . LYS A 1 91 ? -16.877 1.577 22.191 1.00 96.06 91 LYS A C 1
ATOM 760 O O . LYS A 1 91 ? -17.412 1.987 23.215 1.00 96.06 91 LYS A O 1
ATOM 765 N N . GLU A 1 92 ? -17.555 1.115 21.146 1.00 95.31 92 GLU A N 1
ATOM 766 C CA . GLU A 1 92 ? -19.014 0.983 21.134 1.00 95.31 92 GLU A CA 1
ATOM 767 C C . GLU A 1 92 ? -19.479 -0.063 22.143 1.00 95.31 92 GLU A C 1
ATOM 769 O O . GLU A 1 92 ? -20.401 0.195 22.916 1.00 95.31 92 GLU A O 1
ATOM 774 N N . ARG A 1 93 ? -18.779 -1.199 22.213 1.00 93.12 93 ARG A N 1
ATOM 775 C CA . ARG A 1 93 ? -19.032 -2.230 23.216 1.00 93.12 93 ARG A CA 1
ATOM 776 C C . ARG A 1 93 ? -18.810 -1.714 24.639 1.00 93.12 93 ARG A C 1
ATOM 778 O O . ARG A 1 93 ? -19.706 -1.853 25.462 1.00 93.12 93 ARG A O 1
ATOM 785 N N . ASP A 1 94 ? -17.674 -1.072 24.912 1.00 95.50 94 ASP A N 1
ATOM 786 C CA . ASP A 1 94 ? -17.358 -0.514 26.235 1.00 95.50 94 ASP A CA 1
ATOM 787 C C . ASP A 1 94 ? -18.395 0.552 26.654 1.00 95.50 94 ASP A C 1
ATOM 789 O O . ASP A 1 94 ? -18.766 0.645 27.823 1.00 95.50 94 ASP A O 1
ATOM 793 N N . ALA A 1 95 ? -18.882 1.367 25.709 1.00 96.31 95 ALA A N 1
ATOM 794 C CA . ALA A 1 95 ? -19.935 2.349 25.965 1.00 96.31 95 ALA A CA 1
ATOM 795 C C . ALA A 1 95 ? -21.290 1.682 26.248 1.00 96.31 95 ALA A C 1
ATOM 797 O O . ALA A 1 95 ? -21.994 2.097 27.168 1.00 96.31 95 ALA A O 1
ATOM 798 N N . SER A 1 96 ? -21.638 0.636 25.496 1.00 95.12 96 SER A N 1
ATOM 799 C CA . SER A 1 96 ? -22.863 -0.132 25.720 1.00 95.12 96 SER A CA 1
ATOM 800 C C . SER A 1 96 ? -22.843 -0.856 27.066 1.00 95.12 96 SER A C 1
ATOM 802 O O . SER A 1 96 ? -23.848 -0.843 27.768 1.00 95.12 96 SER A O 1
ATOM 804 N N . GLU A 1 97 ? -21.719 -1.470 27.445 1.00 95.19 97 GLU A N 1
ATOM 805 C CA . GLU A 1 97 ? -21.571 -2.157 28.734 1.00 95.19 97 GLU A CA 1
ATOM 806 C C . GLU A 1 97 ? -21.719 -1.174 29.904 1.00 95.19 97 GLU A C 1
ATOM 808 O O . GLU A 1 97 ? -22.439 -1.463 30.857 1.00 95.19 97 GLU A O 1
ATOM 813 N N . LYS A 1 98 ? -21.129 0.025 29.804 1.00 96.25 98 LYS A N 1
ATOM 814 C CA . LYS A 1 98 ? -21.317 1.086 30.807 1.00 96.25 98 LYS A CA 1
ATOM 815 C C . LYS A 1 98 ? -22.763 1.561 30.903 1.0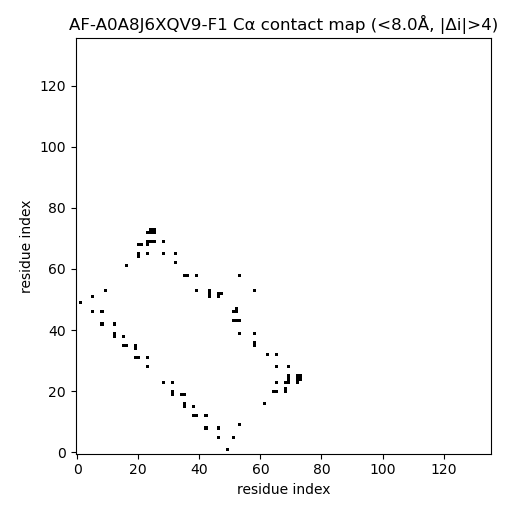0 96.25 98 LYS A C 1
ATOM 817 O O . LYS A 1 98 ? -23.270 1.712 32.005 1.00 96.25 98 LYS A O 1
ATOM 822 N N . ALA A 1 99 ? -23.436 1.762 29.770 1.00 95.56 99 ALA A N 1
ATOM 823 C CA . ALA A 1 99 ? -24.838 2.169 29.766 1.00 95.56 99 ALA A CA 1
ATOM 824 C C . ALA A 1 99 ? -25.743 1.111 30.422 1.00 95.56 99 ALA A C 1
ATOM 826 O O . ALA A 1 99 ? -26.657 1.460 31.162 1.00 95.56 99 ALA A O 1
ATOM 827 N N . ILE A 1 100 ? -25.470 -0.179 30.191 1.00 95.62 100 ILE A N 1
ATOM 828 C CA . ILE A 1 100 ? -26.185 -1.275 30.859 1.00 95.62 100 ILE A CA 1
ATOM 829 C C . ILE A 1 100 ? -25.942 -1.223 32.370 1.00 95.62 100 ILE A C 1
ATOM 831 O O . ILE A 1 100 ? -26.907 -1.251 33.127 1.00 95.62 100 ILE A O 1
ATOM 835 N N . GLN A 1 101 ? -24.687 -1.078 32.805 1.00 95.69 101 GLN A N 1
ATOM 836 C CA . GLN A 1 101 ? -24.344 -0.979 34.229 1.00 95.69 101 GLN A CA 1
ATOM 837 C C . GLN A 1 101 ? -25.038 0.207 34.912 1.00 95.69 101 GLN A C 1
ATOM 839 O O . GLN A 1 101 ? -25.618 0.045 35.979 1.00 95.69 101 GLN A O 1
ATOM 844 N N . GLU A 1 102 ? -25.047 1.385 34.285 1.00 96.50 102 GLU A N 1
ATOM 845 C CA . GLU A 1 102 ? -25.728 2.567 34.828 1.00 96.50 102 GLU A CA 1
ATOM 846 C C . GLU A 1 102 ? -27.245 2.352 34.969 1.00 96.50 102 GLU A C 1
ATOM 848 O O . GLU A 1 102 ? -27.840 2.769 35.965 1.00 96.50 102 GLU A O 1
ATOM 853 N N . VAL A 1 103 ? -27.873 1.675 34.001 1.00 96.56 103 VAL A N 1
ATOM 854 C CA . VAL A 1 103 ? -29.302 1.326 34.055 1.00 96.56 103 VAL A CA 1
ATOM 855 C C . VAL A 1 103 ? -29.582 0.292 35.147 1.00 96.56 103 VAL A C 1
ATOM 857 O O . VAL A 1 103 ? -30.559 0.440 35.882 1.00 96.56 103 VAL A O 1
ATOM 860 N N . GLU A 1 104 ? -28.739 -0.732 35.284 1.00 96.38 104 GLU A N 1
ATOM 861 C CA . GLU A 1 104 ? -28.864 -1.750 36.332 1.00 96.38 104 GLU A CA 1
ATOM 862 C C . GLU A 1 104 ? -28.723 -1.134 37.730 1.00 96.38 104 GLU A C 1
ATOM 864 O O . GLU A 1 104 ? -29.575 -1.366 38.590 1.00 96.38 104 GLU A O 1
ATOM 869 N N . GLU A 1 105 ? -27.719 -0.277 37.937 1.00 96.62 105 GLU A N 1
ATOM 870 C CA . GLU A 1 105 ? -27.530 0.442 39.198 1.00 96.62 105 GLU A CA 1
ATOM 871 C C . GLU A 1 105 ? -28.705 1.374 39.517 1.00 96.62 105 GLU A C 1
ATOM 873 O O . GLU A 1 105 ? -29.144 1.448 40.667 1.00 96.62 105 GLU A O 1
ATOM 878 N N . ALA A 1 106 ? -29.224 2.103 38.524 1.00 96.00 106 ALA A N 1
ATOM 879 C CA . ALA A 1 106 ? -30.383 2.970 38.713 1.00 96.00 106 ALA A CA 1
ATOM 880 C C . ALA A 1 106 ? -31.630 2.159 39.099 1.00 96.00 106 ALA A C 1
ATOM 882 O O . ALA A 1 106 ? -32.326 2.521 40.049 1.00 96.00 106 ALA A O 1
ATOM 883 N N . ALA A 1 107 ? -31.871 1.030 38.424 1.00 95.75 107 ALA A N 1
ATOM 884 C CA . ALA A 1 107 ? -32.979 0.132 38.730 1.00 95.75 107 ALA A CA 1
ATOM 885 C C . ALA A 1 107 ? -32.856 -0.490 40.132 1.00 95.75 107 ALA A C 1
ATOM 887 O O . ALA A 1 107 ? -33.862 -0.676 40.820 1.00 95.75 107 ALA A O 1
ATOM 888 N N . GLU A 1 108 ? -31.642 -0.809 40.586 1.00 95.69 108 GLU A N 1
ATOM 889 C CA . GLU A 1 108 ? -31.411 -1.319 41.939 1.00 95.69 108 GLU A CA 1
ATOM 890 C C . GLU A 1 108 ? -31.659 -0.247 43.009 1.00 95.69 108 GLU A C 1
ATOM 892 O O . GLU A 1 108 ? -32.362 -0.512 43.988 1.00 95.69 108 GLU A O 1
ATOM 897 N N . ARG A 1 109 ? -31.182 0.986 42.792 1.00 95.50 109 ARG A N 1
ATOM 898 C CA . ARG A 1 109 ? -31.480 2.124 43.680 1.00 95.50 109 ARG A CA 1
ATOM 899 C C . ARG A 1 109 ? -32.978 2.410 43.754 1.00 95.50 109 ARG A C 1
ATOM 901 O O . ARG A 1 109 ? -33.483 2.695 44.838 1.00 95.50 109 ARG A O 1
ATOM 908 N N . GLU A 1 110 ? -33.692 2.321 42.633 1.00 93.69 110 GLU A N 1
ATOM 909 C CA . GLU A 1 110 ? -35.141 2.532 42.593 1.00 93.69 110 GLU A CA 1
ATOM 910 C C . GLU A 1 110 ? -35.897 1.443 43.368 1.00 93.69 110 GLU A C 1
ATOM 912 O O . GLU A 1 110 ? -36.786 1.761 44.157 1.00 93.69 110 GLU A O 1
ATOM 917 N N . LYS A 1 111 ? -35.493 0.171 43.242 1.00 95.19 111 LYS A N 1
ATOM 918 C CA . LYS A 1 111 ? -36.046 -0.924 44.060 1.00 95.19 111 LYS A CA 1
ATOM 919 C C . LYS A 1 111 ? -35.829 -0.695 45.556 1.00 95.19 111 LYS A C 1
ATOM 921 O O . LYS A 1 111 ? -36.751 -0.921 46.337 1.00 95.19 111 LYS A O 1
ATOM 926 N N . GLN A 1 112 ? -34.638 -0.250 45.959 1.00 94.94 112 GLN A N 1
ATOM 927 C CA . GLN A 1 112 ? -34.343 0.064 47.362 1.00 94.94 112 GLN A CA 1
ATOM 928 C C . GLN A 1 112 ? -35.239 1.199 47.880 1.00 94.94 112 GLN A C 1
ATOM 930 O O . GLN A 1 112 ? -35.873 1.041 48.922 1.00 94.94 112 GLN A O 1
ATOM 935 N N . HIS A 1 113 ? -35.386 2.287 47.114 1.00 93.69 113 HIS A N 1
ATOM 936 C CA . HIS A 1 113 ? -36.285 3.393 47.469 1.00 93.69 113 HIS A CA 1
ATOM 937 C C . HIS A 1 113 ? -37.747 2.941 47.586 1.00 93.69 113 HIS A C 1
ATOM 939 O O . HIS A 1 113 ? -38.440 3.339 48.521 1.00 93.69 113 HIS A O 1
ATOM 945 N N . GLN A 1 114 ? -38.230 2.092 46.671 1.00 93.56 114 GLN A N 1
ATOM 946 C CA . GLN A 1 114 ? -39.589 1.544 46.742 1.00 93.56 114 GLN A CA 1
ATOM 947 C C . GLN A 1 114 ? -39.803 0.715 48.018 1.00 93.56 114 GLN A C 1
ATOM 949 O O . GLN A 1 114 ? -40.813 0.896 48.696 1.00 93.56 114 GLN A O 1
ATOM 954 N N . GLN A 1 115 ? -38.841 -0.135 48.393 1.00 94.81 115 GLN A N 1
ATOM 955 C CA . GLN A 1 115 ? -38.912 -0.924 49.629 1.00 94.81 115 GLN A CA 1
ATOM 956 C C . GLN A 1 115 ? -38.913 -0.051 50.891 1.00 94.81 115 GLN A C 1
ATOM 958 O O . GLN A 1 115 ? -39.612 -0.360 51.856 1.00 94.81 115 GLN A O 1
ATOM 963 N N . GLU A 1 116 ? -38.128 1.026 50.917 1.00 94.06 116 GLU A N 1
ATOM 964 C CA . GLU A 1 116 ? -38.113 1.976 52.035 1.00 94.06 116 GLU A CA 1
ATOM 965 C C . GLU A 1 116 ? -39.442 2.729 52.157 1.00 94.06 116 GLU A C 1
ATOM 967 O O . GLU A 1 116 ? -40.004 2.806 53.250 1.00 94.06 116 GLU A O 1
ATOM 972 N N . LEU A 1 117 ? -39.994 3.213 51.039 1.00 92.69 117 LEU A N 1
ATOM 973 C CA . LEU A 1 117 ? -41.309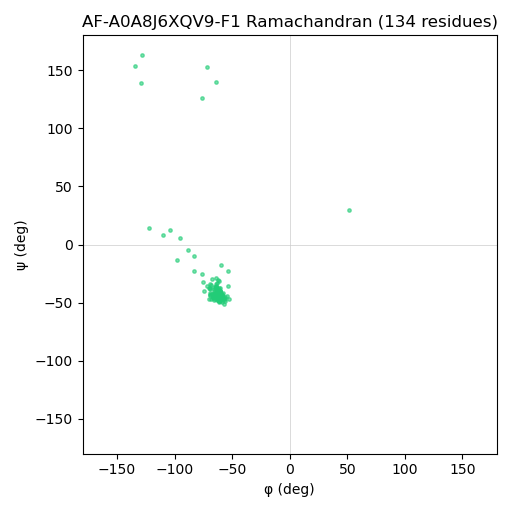 3.857 51.008 1.00 92.69 117 LEU A CA 1
ATOM 974 C C . LEU A 1 117 ? -42.418 2.918 51.494 1.00 92.69 117 LEU A C 1
ATOM 976 O O . LEU A 1 117 ? -43.273 3.338 52.272 1.00 92.69 117 LEU A O 1
ATOM 980 N N . GLU A 1 118 ? -42.403 1.647 51.082 1.00 93.12 118 GLU A N 1
ATOM 981 C CA . GLU A 1 118 ? -43.370 0.651 51.554 1.00 93.12 118 GLU A CA 1
ATOM 982 C C . GLU A 1 118 ? -43.312 0.456 53.073 1.00 93.12 118 GLU A C 1
ATOM 984 O O . GLU A 1 118 ? -44.364 0.409 53.714 1.00 93.12 118 GLU A O 1
ATOM 989 N N . LYS A 1 119 ? -42.110 0.395 53.664 1.00 93.38 119 LYS A N 1
ATOM 990 C CA . LYS A 1 119 ? -41.938 0.296 55.125 1.00 93.38 119 LYS A CA 1
ATOM 991 C C . LYS A 1 119 ? -42.508 1.516 55.842 1.00 93.38 119 LYS A C 1
ATOM 993 O O . LYS A 1 119 ? -43.299 1.355 56.766 1.00 93.38 119 LYS A O 1
ATOM 998 N N . VAL A 1 120 ? -42.184 2.721 55.370 1.00 91.75 120 VAL A N 1
ATOM 999 C CA . VAL A 1 120 ? -42.714 3.971 55.941 1.00 91.75 120 VAL A CA 1
ATOM 1000 C C . VAL A 1 120 ? -44.244 4.008 55.854 1.00 91.75 120 VAL A C 1
ATOM 1002 O O . VAL A 1 120 ? -44.915 4.352 56.824 1.00 91.75 120 VAL A O 1
ATOM 1005 N N . ILE A 1 121 ? -44.829 3.595 54.725 1.00 91.56 121 ILE A N 1
ATOM 1006 C CA . ILE A 1 121 ? -46.290 3.514 54.566 1.00 91.56 121 ILE A CA 1
ATOM 1007 C C . ILE A 1 121 ? -46.905 2.499 55.542 1.00 91.56 121 ILE A C 1
ATOM 1009 O O . ILE A 1 121 ? -47.995 2.740 56.066 1.00 91.56 121 ILE A O 1
ATOM 1013 N N . GLN A 1 122 ? -46.250 1.360 55.783 1.00 89.81 122 GLN A N 1
ATOM 1014 C CA . GLN A 1 122 ? -46.716 0.373 56.762 1.00 89.81 122 GLN A CA 1
ATOM 1015 C C . GLN A 1 122 ? -46.681 0.924 58.193 1.00 89.81 122 GLN A C 1
ATOM 1017 O O . GLN A 1 122 ? -47.659 0.755 58.920 1.00 89.81 122 GLN A O 1
ATOM 1022 N N . GLU A 1 123 ? -45.611 1.620 58.580 1.00 87.75 123 GLU A N 1
ATOM 1023 C CA . GLU A 1 123 ? -45.477 2.256 59.899 1.00 87.75 123 GLU A CA 1
ATOM 1024 C C . GLU A 1 123 ? -46.536 3.341 60.127 1.00 87.75 123 GLU A C 1
ATOM 1026 O O . GLU A 1 123 ? -47.188 3.359 61.173 1.00 87.75 123 GLU A O 1
ATOM 1031 N N . ILE A 1 124 ? -46.787 4.191 59.123 1.00 85.88 124 ILE A N 1
ATOM 1032 C CA . ILE A 1 124 ? -47.854 5.200 59.185 1.00 85.88 124 ILE A CA 1
ATOM 1033 C C . ILE A 1 124 ? -49.212 4.518 59.405 1.00 85.88 124 ILE A C 1
ATOM 1035 O O . ILE A 1 124 ? -49.931 4.884 60.332 1.00 85.88 124 ILE A O 1
ATOM 1039 N N . LYS A 1 125 ? -49.540 3.468 58.638 1.00 83.69 125 LYS A N 1
ATOM 1040 C CA . LYS A 1 125 ? -50.811 2.731 58.796 1.00 83.69 125 LYS A CA 1
ATOM 1041 C C . LYS A 1 125 ? -50.972 2.082 60.173 1.00 83.69 125 LYS A C 1
ATOM 1043 O O . LYS A 1 125 ? -52.089 2.032 60.684 1.00 83.69 125 LYS A O 1
ATOM 1048 N N . LEU A 1 126 ? -49.891 1.559 60.754 1.00 80.12 126 LEU A N 1
ATOM 1049 C CA . LEU A 1 126 ? 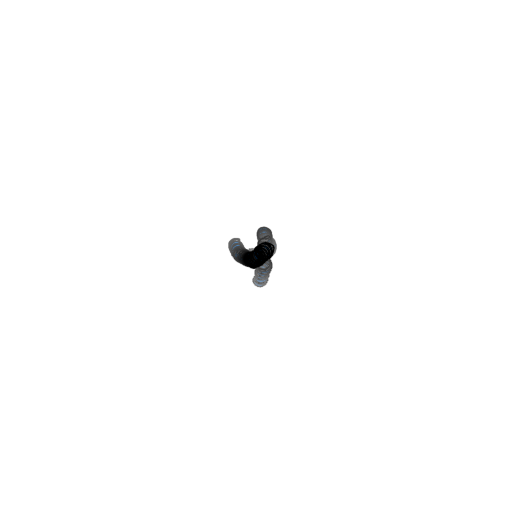-49.902 0.982 62.102 1.00 80.12 126 LEU A CA 1
ATOM 1050 C C . LEU A 1 126 ? -50.185 2.062 63.155 1.00 80.12 126 LEU A C 1
ATOM 1052 O O . LEU A 1 126 ? -51.101 1.891 63.957 1.00 80.12 126 LEU A O 1
ATOM 1056 N N . SER A 1 127 ? -49.494 3.205 63.085 1.00 71.25 127 SER A N 1
ATOM 1057 C CA . SER A 1 127 ? -49.718 4.323 64.016 1.00 71.25 127 SER A CA 1
ATOM 1058 C C . SER A 1 127 ? -51.126 4.937 63.909 1.00 71.25 127 SER A C 1
ATOM 1060 O O . SER A 1 127 ? -51.738 5.275 64.922 1.00 71.25 127 SER A O 1
ATOM 1062 N N . GLU A 1 128 ? -51.704 5.014 62.705 1.00 68.12 128 GLU A N 1
ATOM 1063 C CA . GLU A 1 128 ? -53.092 5.463 62.501 1.00 68.12 128 GLU A CA 1
ATOM 1064 C C . GLU A 1 128 ? -54.133 4.479 63.073 1.00 68.12 128 GLU A C 1
ATOM 1066 O O . GLU A 1 128 ? -55.220 4.888 63.491 1.00 68.12 128 GLU A O 1
ATOM 1071 N N . GLY A 1 129 ? -53.821 3.178 63.104 1.00 60.88 129 GLY A N 1
ATOM 1072 C CA . GLY A 1 129 ? -54.658 2.147 63.726 1.00 60.88 129 GLY A CA 1
ATOM 1073 C C . GLY A 1 129 ? -54.648 2.203 65.257 1.00 60.88 129 GLY A C 1
ATOM 1074 O O . GLY A 1 129 ? -55.687 1.994 65.884 1.00 60.88 129 GLY A O 1
ATOM 1075 N N . GLU A 1 130 ? -53.505 2.540 65.854 1.00 58.03 130 GLU A N 1
ATOM 1076 C CA . GLU A 1 130 ? -53.355 2.723 67.304 1.00 58.03 130 GLU A CA 1
ATOM 1077 C C . GLU A 1 130 ? -54.107 3.970 67.791 1.00 58.03 130 GLU A C 1
ATOM 1079 O O . GLU A 1 130 ? -54.888 3.888 68.739 1.00 58.03 130 GLU A O 1
ATOM 1084 N N . GLN A 1 131 ? -54.010 5.089 67.063 1.00 52.44 131 GLN A N 1
ATOM 1085 C CA . GLN A 1 131 ? -54.744 6.317 67.400 1.00 52.44 131 GLN A CA 1
ATOM 1086 C C . GLN A 1 131 ? -56.273 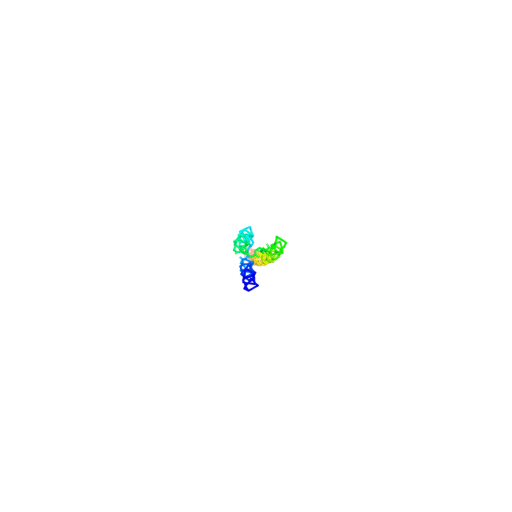6.164 67.315 1.00 52.44 131 GLN A C 1
ATOM 1088 O O . GLN A 1 131 ? -56.998 6.824 68.060 1.00 52.44 131 GLN A O 1
ATOM 1093 N N . ARG A 1 132 ? -56.784 5.277 66.447 1.00 47.50 132 ARG A N 1
ATOM 1094 C CA . ARG A 1 132 ? -58.223 4.957 66.358 1.00 47.50 132 ARG A CA 1
ATOM 1095 C C . ARG A 1 132 ? -58.727 4.044 67.478 1.00 47.50 132 ARG A C 1
ATOM 1097 O O . ARG A 1 132 ? -59.913 4.101 67.786 1.00 47.50 132 ARG A O 1
ATOM 1104 N N . ASN A 1 133 ? -57.864 3.226 68.080 1.00 49.47 133 ASN A N 1
ATOM 1105 C CA . ASN A 1 133 ? -58.224 2.375 69.219 1.00 49.47 133 ASN A CA 1
ATOM 1106 C C . ASN A 1 133 ? -58.163 3.119 70.562 1.00 49.47 133 ASN A C 1
ATOM 1108 O O . ASN A 1 133 ? -58.841 2.712 71.496 1.00 49.47 133 ASN A O 1
ATOM 1112 N N . GLU A 1 134 ? -57.401 4.212 70.662 1.00 48.59 134 GLU A N 1
ATOM 1113 C CA . GLU A 1 134 ? -57.347 5.050 71.873 1.00 48.59 134 GLU A CA 1
ATOM 1114 C C . GLU A 1 134 ? -58.482 6.091 71.971 1.00 48.59 134 GLU A C 1
ATOM 1116 O O . GLU A 1 134 ? -58.656 6.712 73.017 1.00 48.59 134 GLU A O 1
ATOM 1121 N N . THR A 1 135 ? -59.273 6.297 70.908 1.00 48.09 135 THR A N 1
ATOM 1122 C CA . THR A 1 135 ? -60.398 7.260 70.879 1.00 48.09 135 THR A CA 1
ATOM 1123 C C . THR A 1 135 ? -61.804 6.636 70.985 1.00 48.09 135 THR A C 1
ATOM 1125 O O . THR A 1 135 ? -62.792 7.344 70.781 1.00 48.09 135 THR A O 1
ATOM 1128 N N . CYS A 1 136 ? -61.925 5.352 71.345 1.00 39.03 136 CYS A N 1
ATOM 1129 C CA . CYS A 1 136 ? -63.185 4.692 71.743 1.00 39.03 136 CYS A CA 1
ATOM 1130 C C . CYS A 1 136 ? -63.145 4.292 73.220 1.00 39.03 136 CYS A C 1
ATOM 1132 O O . CYS A 1 136 ? -64.195 4.442 73.885 1.00 39.03 136 CYS A O 1
#

InterPro domains:
  IPR025280 SNIPE associated domain [PF13250] (1-77)

Nearest PDB structures (foldseek):
  2odu-assembly1_A  TM=3.183E-01  e=7.720E+00  Homo sapiens
  9d3e-assembly1_A  TM=3.351E-01  e=9.304E+00  Homo sapiens

Foldseek 3Di:
DLVVLVVVLVVQLVVQLVVLLVPDALPCLVVSLVSSVVSQVVSQVVCVVVVDGDDPVVSVVSNVSSVVSNVVNVVVVVVVVVVVVVVVVVVVVVVVVVVVVVVVVVVVVVVVVVVVVVVVVVVVVVVVVVVVVVVD

Secondary structure (DSSP, 8-state):
-HHHHHHHHHHHHHHHHHHHHHT--TT-HHHHHHHHHHHHHHHHHHHGGGT----HHHHHHHHHHHHHHHHHHHHHHHHHHHHHHHHHHHHHHHHHHHHHHHHHHHHHHHHHHHHHHHHHHHHHHHHHHHHHHTT-

Mean predicted aligned error: 8.75 Å

Organism: NCBI:txid2748662

Solvent-accessible surface area (backbone atoms only — not comparable to full-atom values): 7492 Å² total; per-residue (Å²): 115,67,70,64,53,52,50,48,53,53,51,50,52,50,53,55,43,49,56,44,43,74,67,54,43,81,87,41,55,70,63,44,52,50,50,48,54,50,50,50,55,54,48,32,65,67,31,50,90,69,83,46,68,82,52,71,67,59,51,51,52,54,50,50,53,38,49,54,48,35,52,52,49,42,51,54,50,52,52,52,52,51,52,52,50,52,54,49,52,50,53,52,49,55,51,50,53,51,54,50,50,54,52,53,52,51,54,50,53,50,52,52,53,51,55,53,52,52,52,52,53,50,53,52,54,52,55,57,52,52,60,59,64,74,74,115

Sequence (136 aa):
MTKSFLKLVLTTFNTECEDIILKVKHSNINSSEDKIKNSLKKLNRLSEVTDCEITQEYLNMKFQELRLKYELECKKQEERDREQALRQEKKERDASEKAIQEVEEAAEREKQHQQELEKVIQEIKLSEGEQRNETC